Protein AF-A0AA38IF90-F1 (afdb_monomer)

Solvent-accessible surface area (backbone atoms only — not comparable to full-atom values): 6810 Å² total; per-residue (Å²): 145,86,69,75,60,62,62,54,49,54,50,57,54,59,70,77,49,82,44,46,37,58,86,35,71,67,44,41,49,60,55,72,70,53,75,74,88,66,81,83,48,71,67,35,39,62,70,51,68,44,98,58,65,45,77,40,81,46,76,47,82,72,74,84,79,46,74,68,60,54,50,54,52,38,51,62,41,62,73,32,82,46,54,43,46,38,38,38,32,95,87,64,71,34,48,38,48,92,68,84,58,50,86,72,46,62,70,74,74,110

Foldseek 3Di:
DPDVPPVVVVVVVQVPDFQDFCPDPVNVVLVVPDDPVDDQDPVCQAVVVDPAADEFEAEDACPPPDPVNVVVQLCSQVVGPGHFYWYYYDPGDTRGDPPVRDPVCVVVVD

pLDDT: mean 74.26, std 19.92, range [38.31, 94.56]

Mean predicted aligned error: 10.24 Å

Organism: NCBI:txid2755281

Nearest PDB structures (foldseek):
  4mvd-assembly1_D  TM=8.238E-01  e=6.481E-05  Rattus norvegicus
  6m5f-assembly1_A  TM=3.078E-01  e=4.278E+00  Pseudomonas aeruginosa PAO1

Secondary structure (DSSP, 8-state):
--SHHHHHHHHHHHHSSPPPPTTSHHHHHHHHT---SSPPPHHHHHTT--SSPEEEEEE---TT--HHHHHHHHHHHTSSSSEEEEEE-TTS--EE-----STTTTTTT-

InterPro domains:
  IPR004821 Cytidyltransferase-like domain [PF01467] (57-88)
  IPR004821 Cytidyltransferase-like domain [TIGR00125] (55-90)
  IPR014729 Rossmann-like alpha/beta/alpha sandwich fold [G3DSA:3.40.50.620] (14-90)
  IPR045049 Choline-phosphate cytidylyltransferase Pcy1-like [PTHR10739] (48-88)

Sequence (110 aa):
MRQFSNVLFSFFQSICSPAPFSDEPEAVRIREMCDYSQRITYEMAYSGKAPRPVRVYADGIYDLFHQGHARQLLQAKNVFPNVYLIVGGNWFVIFVCFRVFTSADNDALR

Radius of gyration: 15.09 Å; Cα contacts (8 Å, |Δi|>4): 111; chains: 1; bounding box: 41×30×46 Å

Structure (mmCIF, N/CA/C/O backbone):
data_AF-A0AA38IF90-F1
#
_entry.id   AF-A0AA38IF90-F1
#
loop_
_atom_site.group_PDB
_atom_site.id
_atom_site.type_symbol
_atom_site.label_atom_id
_atom_site.label_alt_id
_atom_site.label_comp_id
_atom_site.label_asym_id
_atom_site.label_entity_id
_atom_site.label_seq_id
_atom_site.pdbx_PDB_ins_code
_atom_site.Cartn_x
_atom_site.Cartn_y
_atom_site.Cartn_z
_atom_site.occupancy
_atom_site.B_iso_or_equiv
_atom_site.auth_seq_id
_atom_site.auth_comp_id
_atom_site.auth_asym_id
_atom_site.auth_atom_id
_atom_site.pdbx_PDB_model_num
ATOM 1 N N . MET A 1 1 ? 2.396 -20.003 28.419 1.00 40.38 1 MET A N 1
ATOM 2 C CA . MET A 1 1 ? 3.654 -19.728 27.679 1.00 40.38 1 MET A CA 1
ATOM 3 C C . MET A 1 1 ? 3.632 -20.293 26.237 1.00 40.38 1 MET A C 1
ATOM 5 O O . MET A 1 1 ? 4.643 -20.785 25.763 1.00 40.38 1 MET A O 1
ATOM 9 N N . ARG A 1 2 ? 2.492 -20.244 25.515 1.00 38.78 2 ARG A N 1
ATOM 10 C CA . ARG A 1 2 ? 2.324 -20.821 24.155 1.00 38.78 2 ARG A CA 1
ATOM 11 C C . ARG A 1 2 ? 1.380 -19.996 23.253 1.00 38.78 2 ARG A C 1
ATOM 13 O O . ARG A 1 2 ? 0.487 -20.545 22.626 1.00 38.78 2 ARG A O 1
ATOM 20 N N . GLN A 1 3 ? 1.525 -18.671 23.233 1.00 42.38 3 GLN A N 1
ATOM 21 C CA . GLN A 1 3 ? 0.779 -17.811 22.288 1.00 42.38 3 GLN A CA 1
ATOM 22 C C . GLN A 1 3 ? 1.654 -16.774 21.564 1.00 42.38 3 GLN A C 1
ATOM 24 O O . GLN A 1 3 ? 1.225 -16.215 20.563 1.00 42.38 3 GLN A O 1
ATOM 29 N N . PHE A 1 4 ? 2.906 -16.577 21.992 1.00 45.91 4 PHE A N 1
ATOM 30 C CA . PHE A 1 4 ? 3.843 -15.633 21.367 1.00 45.91 4 PHE A CA 1
ATOM 31 C C . PHE A 1 4 ? 4.501 -16.147 20.070 1.00 45.91 4 PHE A C 1
ATOM 33 O O . PHE A 1 4 ? 5.105 -15.361 19.349 1.00 45.91 4 PHE A O 1
ATOM 40 N N . SER A 1 5 ? 4.383 -17.440 19.743 1.00 54.38 5 SER A N 1
ATOM 41 C CA . SER A 1 5 ? 5.094 -18.044 18.607 1.00 54.38 5 SER A CA 1
ATOM 42 C C . SER A 1 5 ? 4.408 -17.831 17.259 1.00 54.38 5 SER A C 1
ATOM 44 O O . SER A 1 5 ? 5.097 -17.635 16.269 1.00 54.38 5 SER A O 1
ATOM 46 N N . ASN A 1 6 ? 3.074 -17.831 17.190 1.00 44.44 6 ASN A N 1
ATOM 47 C CA . ASN A 1 6 ? 2.384 -17.881 15.893 1.00 44.44 6 ASN A CA 1
ATOM 48 C C . ASN A 1 6 ? 2.360 -16.530 15.172 1.00 44.44 6 ASN A C 1
ATOM 50 O O . ASN A 1 6 ? 2.511 -16.503 13.959 1.00 44.44 6 ASN A O 1
ATOM 54 N N . VAL A 1 7 ? 2.232 -15.420 15.910 1.00 49.78 7 VAL A N 1
ATOM 55 C CA . VAL A 1 7 ? 2.197 -14.065 15.330 1.00 49.78 7 VAL A CA 1
ATOM 56 C C . VAL A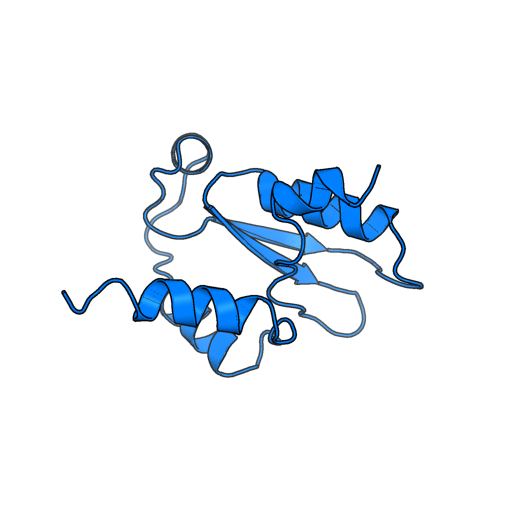 1 7 ? 3.575 -13.651 14.816 1.00 49.78 7 VAL A C 1
ATOM 58 O O . VAL A 1 7 ? 3.688 -13.116 13.716 1.00 49.78 7 VAL A O 1
ATOM 61 N N . LEU A 1 8 ? 4.632 -13.940 15.584 1.00 50.44 8 LEU A N 1
ATOM 62 C CA . LEU A 1 8 ? 6.007 -13.657 15.173 1.00 50.44 8 LEU A CA 1
ATOM 63 C C . LEU A 1 8 ? 6.428 -14.569 14.010 1.00 50.44 8 LEU A C 1
ATOM 65 O O . LEU A 1 8 ? 7.064 -14.108 13.073 1.00 50.44 8 LEU A O 1
ATOM 69 N N . PHE A 1 9 ? 6.011 -15.838 14.022 1.00 43.94 9 PHE A N 1
ATOM 70 C CA . PHE A 1 9 ? 6.270 -16.785 12.937 1.00 43.94 9 PHE A CA 1
ATOM 71 C C . PHE A 1 9 ? 5.530 -16.417 11.641 1.00 43.94 9 PHE A C 1
ATOM 73 O O . PHE A 1 9 ? 6.146 -16.412 10.579 1.00 43.94 9 PHE A O 1
ATOM 80 N N . SER A 1 10 ? 4.257 -16.002 11.713 1.00 49.06 10 SER A N 1
ATOM 81 C CA . SER A 1 10 ? 3.529 -15.470 10.549 1.00 49.06 10 SER A CA 1
ATOM 82 C C . SER A 1 10 ? 4.110 -14.144 10.053 1.00 49.06 10 SER A C 1
ATOM 84 O O . SER A 1 10 ? 4.113 -13.875 8.855 1.00 49.06 10 SER A O 1
ATOM 86 N N . PHE A 1 11 ? 4.636 -13.318 10.965 1.00 51.00 11 PHE A N 1
ATOM 87 C CA . PHE A 1 11 ? 5.332 -12.083 10.614 1.00 51.00 11 PHE A CA 1
ATOM 88 C C . PHE A 1 11 ? 6.629 -12.387 9.854 1.00 51.00 11 PHE A C 1
ATOM 90 O O . PHE A 1 11 ? 6.821 -11.843 8.776 1.00 51.00 11 PHE A O 1
ATOM 97 N N . PHE A 1 12 ? 7.455 -13.319 10.343 1.00 41.72 12 PHE A N 1
ATOM 98 C CA . PHE A 1 12 ? 8.687 -13.764 9.677 1.00 41.72 12 PHE A CA 1
ATOM 99 C C . PHE A 1 12 ? 8.439 -14.470 8.332 1.00 41.72 12 PHE A C 1
ATOM 101 O O . PHE A 1 12 ? 9.190 -14.252 7.385 1.00 41.72 12 PHE A O 1
ATOM 108 N N . GLN A 1 13 ? 7.366 -15.255 8.191 1.00 48.44 13 GLN A N 1
ATOM 109 C CA . GLN A 1 13 ? 6.987 -15.836 6.894 1.00 48.44 13 GLN A CA 1
ATOM 110 C C . GLN A 1 13 ? 6.550 -14.772 5.870 1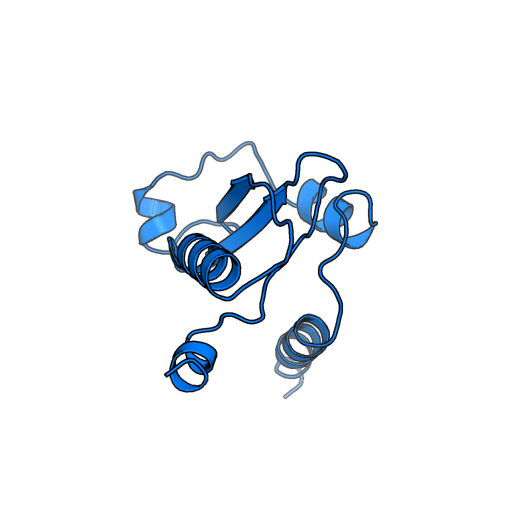.00 48.44 13 GLN A C 1
ATOM 112 O O . GLN A 1 13 ? 6.811 -14.922 4.676 1.00 48.44 13 GLN A O 1
ATOM 117 N N . SER A 1 14 ? 5.935 -13.675 6.328 1.00 54.19 14 SER A N 1
ATOM 118 C CA . SER A 1 14 ? 5.448 -12.580 5.476 1.00 54.19 14 SER A CA 1
ATOM 119 C C . SER A 1 14 ? 6.550 -11.672 4.909 1.00 54.19 14 SER A C 1
ATOM 121 O O . SER A 1 14 ? 6.258 -10.920 3.982 1.00 54.19 14 SER A O 1
ATOM 123 N N . ILE A 1 15 ? 7.770 -11.682 5.456 1.00 63.41 15 ILE A N 1
ATOM 124 C CA . ILE A 1 15 ? 8.893 -10.832 4.994 1.00 63.41 15 ILE A CA 1
ATOM 125 C C . ILE A 1 15 ? 9.812 -11.545 3.994 1.00 63.41 15 ILE A C 1
ATOM 127 O O . ILE A 1 15 ? 10.606 -10.893 3.323 1.00 63.41 15 ILE A O 1
ATOM 131 N N . CYS A 1 16 ? 9.719 -12.873 3.891 1.00 63.91 16 CYS A N 1
ATOM 132 C CA . CYS A 1 16 ? 10.605 -13.693 3.058 1.00 63.91 16 CYS A CA 1
A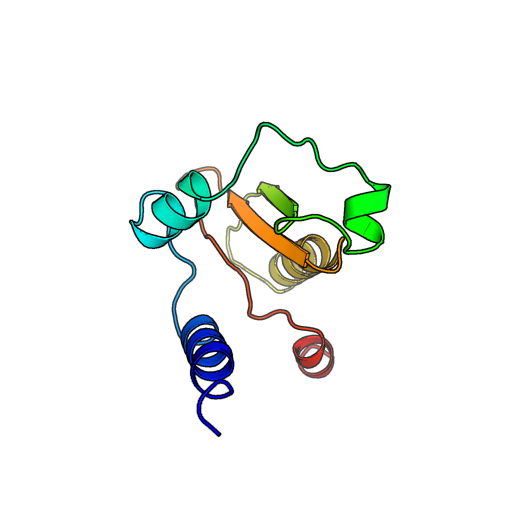TOM 133 C C . CYS A 1 16 ? 9.888 -14.371 1.881 1.00 63.91 16 CYS A C 1
ATOM 135 O O . CYS A 1 16 ? 10.494 -15.181 1.183 1.00 63.91 16 CYS A O 1
ATOM 137 N N . SER A 1 17 ? 8.607 -14.067 1.668 1.00 76.62 17 SER A N 1
ATOM 138 C CA . SER A 1 17 ? 7.810 -14.584 0.556 1.00 76.62 17 SER A CA 1
ATOM 139 C C . SER A 1 17 ? 7.403 -13.452 -0.391 1.00 76.62 17 SER A C 1
ATOM 141 O O . SER A 1 17 ? 7.254 -12.307 0.047 1.00 76.62 17 SER A O 1
ATOM 143 N N . PRO A 1 18 ? 7.261 -13.736 -1.698 1.00 80.94 18 PRO A N 1
ATOM 144 C CA . PRO A 1 18 ? 6.743 -12.757 -2.637 1.00 80.94 18 PRO A CA 1
ATOM 145 C C . PRO A 1 18 ? 5.317 -12.352 -2.259 1.00 80.94 18 PRO A C 1
ATOM 147 O O . PRO A 1 18 ? 4.550 -13.119 -1.678 1.00 80.94 18 PRO A O 1
ATOM 150 N N . ALA A 1 19 ? 4.980 -11.125 -2.627 1.00 83.38 19 ALA A N 1
ATOM 151 C CA . ALA A 1 19 ? 3.633 -10.590 -2.581 1.00 83.38 19 ALA A CA 1
ATOM 152 C C . ALA A 1 19 ? 2.651 -11.491 -3.368 1.00 83.38 19 ALA A C 1
ATOM 154 O O . ALA A 1 19 ? 2.855 -11.609 -4.578 1.00 83.38 19 ALA A O 1
ATOM 155 N N . PRO A 1 20 ? 1.614 -12.105 -2.751 1.00 86.00 20 PRO A N 1
ATOM 156 C CA . PRO A 1 20 ? 0.697 -12.980 -3.484 1.00 86.00 20 PRO A CA 1
ATOM 157 C C . PRO A 1 20 ? -0.036 -12.248 -4.614 1.00 86.00 20 PRO A C 1
ATOM 159 O O . PRO A 1 20 ? -0.402 -11.077 -4.474 1.00 86.00 20 PRO A O 1
ATOM 162 N N . PHE A 1 21 ? -0.311 -12.928 -5.727 1.00 87.19 21 PHE A N 1
ATOM 163 C CA . PHE A 1 21 ? -1.243 -12.391 -6.720 1.00 87.19 21 PHE A CA 1
ATOM 164 C C . PHE A 1 21 ? -2.686 -12.409 -6.205 1.00 87.19 21 PHE A C 1
ATOM 166 O O . PHE A 1 21 ? -3.030 -13.109 -5.254 1.00 87.19 21 PHE A O 1
ATOM 173 N N . SER A 1 22 ? -3.569 -11.599 -6.791 1.00 84.62 22 SER A N 1
ATOM 174 C CA . SER A 1 22 ? -4.946 -11.486 -6.283 1.00 84.62 22 SER A CA 1
ATOM 175 C C . SER A 1 22 ? -5.770 -12.757 -6.395 1.00 84.62 22 SER A C 1
ATOM 177 O O . SER A 1 22 ? -6.668 -12.976 -5.584 1.00 84.62 22 SER A O 1
ATOM 179 N N . ASP A 1 23 ? -5.495 -13.540 -7.423 1.00 85.94 23 ASP A N 1
ATOM 180 C CA . ASP A 1 23 ? -6.103 -14.813 -7.770 1.00 85.94 23 ASP A CA 1
ATOM 181 C C . ASP A 1 23 ? -5.501 -15.974 -6.973 1.00 85.94 23 ASP A C 1
ATOM 183 O O . ASP A 1 23 ? -6.079 -17.060 -6.947 1.00 85.94 23 ASP A O 1
ATOM 187 N N . GLU A 1 24 ? -4.403 -15.747 -6.247 1.00 86.81 24 GLU A N 1
ATOM 188 C CA . GLU A 1 24 ? -3.860 -16.763 -5.359 1.00 86.81 24 GLU A CA 1
ATOM 189 C C . GLU A 1 24 ? -4.802 -17.058 -4.178 1.00 86.81 24 GLU A C 1
ATOM 191 O O . GLU A 1 24 ? -5.414 -16.143 -3.607 1.00 86.81 24 GLU A O 1
ATOM 196 N N . PRO A 1 25 ? -4.863 -18.322 -3.715 1.00 89.56 25 PRO A N 1
ATOM 197 C CA . PRO A 1 25 ? -5.772 -18.734 -2.646 1.00 89.56 25 PRO A CA 1
ATOM 198 C C . PRO A 1 25 ? -5.612 -17.957 -1.332 1.00 89.56 25 PRO A C 1
ATOM 200 O O . PRO A 1 25 ? -6.584 -17.788 -0.599 1.00 89.56 25 PRO A O 1
ATOM 203 N N . GLU A 1 26 ? -4.406 -17.489 -0.996 1.00 86.44 26 GLU A N 1
ATOM 204 C CA . GLU A 1 26 ? -4.173 -16.671 0.205 1.00 86.44 26 GLU A CA 1
ATOM 205 C C . GLU A 1 26 ? -4.838 -15.292 0.082 1.00 86.44 26 GLU A C 1
ATOM 207 O O . GLU A 1 26 ? -5.581 -14.871 0.971 1.00 86.44 26 GLU A O 1
ATOM 212 N N . ALA A 1 27 ? -4.639 -14.605 -1.046 1.00 85.56 27 ALA A N 1
ATOM 213 C CA . ALA A 1 27 ? -5.231 -13.294 -1.291 1.00 85.56 27 ALA A CA 1
ATOM 214 C C . ALA A 1 27 ? -6.762 -13.363 -1.408 1.00 85.56 27 ALA A C 1
ATOM 216 O O . ALA A 1 27 ? -7.461 -12.468 -0.916 1.00 85.56 27 ALA A O 1
ATOM 217 N N . VAL A 1 28 ? -7.292 -14.429 -2.020 1.00 88.38 28 VAL A N 1
ATOM 218 C CA . VAL A 1 28 ? -8.735 -14.706 -2.084 1.00 88.38 28 VAL A CA 1
ATOM 219 C C . VAL A 1 28 ? -9.304 -14.913 -0.681 1.00 88.38 28 VAL A C 1
ATOM 221 O O . VAL A 1 28 ? -10.243 -14.210 -0.317 1.00 88.38 28 VAL A O 1
ATOM 224 N N . ARG A 1 29 ? -8.682 -15.753 0.159 1.00 89.56 29 ARG A N 1
ATOM 225 C CA . ARG A 1 29 ? -9.130 -15.961 1.548 1.00 89.56 29 ARG A CA 1
ATOM 226 C C . ARG A 1 29 ? -9.158 -14.665 2.356 1.00 89.56 29 ARG A C 1
ATOM 228 O O . ARG A 1 29 ? -10.160 -14.371 3.001 1.00 89.56 29 ARG A O 1
ATOM 235 N N . ILE A 1 30 ? -8.105 -13.846 2.289 1.00 87.19 30 ILE A N 1
ATOM 236 C CA . ILE A 1 30 ? -8.057 -12.549 2.992 1.00 87.19 30 ILE A CA 1
ATOM 237 C C . ILE A 1 30 ? -9.177 -11.614 2.513 1.00 87.19 30 ILE A C 1
ATOM 239 O O . ILE A 1 30 ? -9.742 -10.851 3.299 1.00 87.19 30 ILE A O 1
ATOM 243 N N . ARG A 1 31 ? -9.493 -11.635 1.214 1.00 87.00 31 ARG A N 1
ATOM 244 C CA . ARG A 1 31 ? -10.580 -10.845 0.622 1.00 87.00 31 ARG A CA 1
ATOM 245 C C . ARG A 1 31 ? -11.950 -11.319 1.100 1.00 87.00 31 ARG A C 1
ATOM 247 O O . ARG A 1 31 ? -12.749 -10.478 1.490 1.00 87.00 31 ARG A O 1
ATOM 254 N N . GLU A 1 32 ? -12.200 -12.622 1.094 1.00 89.94 32 GLU A N 1
ATOM 255 C CA . GLU A 1 32 ? -13.470 -13.225 1.521 1.00 89.94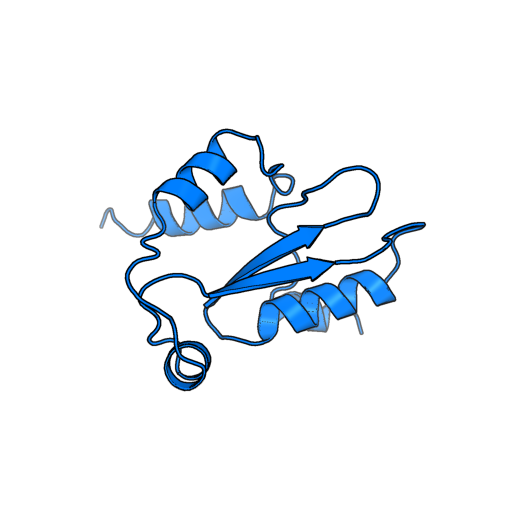 32 GLU A CA 1
ATOM 256 C C . GLU A 1 32 ? -13.723 -13.059 3.023 1.00 89.94 32 GLU A C 1
ATOM 258 O O . GLU A 1 32 ? -14.861 -12.880 3.443 1.00 89.94 32 GLU A O 1
ATOM 263 N N . MET A 1 33 ? -12.664 -13.038 3.837 1.00 87.69 33 MET A N 1
ATOM 264 C CA . MET A 1 33 ? -12.757 -12.756 5.274 1.00 87.69 33 MET A CA 1
ATOM 265 C C . MET A 1 33 ? -13.089 -11.291 5.596 1.00 87.69 33 MET A C 1
ATOM 267 O O . MET A 1 33 ? -13.410 -10.973 6.742 1.00 87.69 33 MET A O 1
ATOM 271 N N . CYS A 1 34 ? -12.979 -10.370 4.633 1.00 84.94 34 CYS A N 1
ATOM 272 C CA . CYS A 1 34 ? -13.280 -8.963 4.873 1.00 84.94 34 CYS A CA 1
ATOM 273 C C . CYS A 1 34 ? -14.792 -8.720 4.837 1.00 84.94 34 CYS A C 1
ATOM 275 O O . CYS A 1 34 ? -15.408 -8.787 3.778 1.00 84.94 34 CYS A O 1
ATOM 277 N N . ASP A 1 35 ? -15.372 -8.320 5.969 1.00 87.88 35 ASP A N 1
ATOM 278 C CA . ASP A 1 35 ? -16.744 -7.815 5.990 1.00 87.88 35 ASP A CA 1
ATOM 279 C C . ASP A 1 35 ? -16.820 -6.402 5.372 1.00 87.88 35 ASP A C 1
ATOM 281 O O . ASP A 1 35 ? -16.173 -5.446 5.829 1.00 87.88 35 ASP A O 1
ATOM 285 N N . TYR A 1 36 ? -17.604 -6.283 4.299 1.00 86.19 36 TYR A N 1
ATOM 286 C CA . TYR A 1 36 ? -17.860 -5.038 3.571 1.00 86.19 36 TYR A CA 1
ATOM 287 C C . TYR A 1 36 ? -19.142 -4.322 4.020 1.00 86.19 36 TYR A C 1
ATOM 289 O O . TYR A 1 36 ? -19.388 -3.203 3.566 1.00 86.19 36 TYR A O 1
ATOM 297 N N . SER A 1 37 ? -19.940 -4.916 4.914 1.00 90.25 37 SER A N 1
ATOM 298 C CA . SER A 1 37 ? -21.142 -4.282 5.470 1.00 90.25 37 SER A CA 1
ATOM 299 C C . SER A 1 37 ? -20.795 -2.993 6.226 1.00 90.25 37 SER A C 1
ATOM 301 O O . SER A 1 37 ? -21.484 -1.976 6.110 1.00 90.25 37 SER A O 1
ATOM 303 N N . GLN A 1 38 ? -19.661 -3.000 6.931 1.00 86.44 38 GLN A N 1
ATOM 304 C CA . GLN A 1 38 ? -19.160 -1.862 7.681 1.00 86.44 38 GLN A CA 1
ATOM 305 C C . GLN A 1 38 ? -18.235 -0.988 6.828 1.00 86.44 38 GLN A C 1
ATOM 307 O O . GLN A 1 38 ? -17.133 -1.382 6.420 1.00 86.44 38 GLN A O 1
ATOM 312 N N . ARG A 1 39 ? -18.671 0.253 6.594 1.00 88.81 39 ARG A N 1
ATOM 313 C CA . ARG A 1 39 ? -17.840 1.287 5.969 1.00 88.81 39 ARG A CA 1
ATOM 314 C C . ARG A 1 39 ? -16.847 1.839 6.989 1.00 88.81 39 ARG A C 1
ATOM 316 O O . ARG A 1 39 ? -17.227 2.198 8.099 1.00 88.81 39 ARG A O 1
ATOM 323 N N . ILE A 1 40 ? -15.579 1.925 6.596 1.00 90.81 40 ILE A N 1
ATOM 324 C CA . ILE A 1 40 ? -14.525 2.532 7.414 1.00 90.81 40 ILE A CA 1
ATOM 325 C C . ILE A 1 40 ? -14.502 4.030 7.118 1.00 90.81 40 ILE A C 1
ATOM 327 O O . ILE A 1 40 ? -14.336 4.425 5.964 1.00 90.81 40 ILE A O 1
ATOM 331 N N . THR A 1 41 ? -14.666 4.858 8.147 1.00 94.38 41 THR A N 1
ATOM 332 C CA . THR A 1 41 ? -14.511 6.313 8.028 1.00 94.38 41 THR A CA 1
ATOM 333 C C . THR A 1 41 ? -13.038 6.713 8.109 1.00 94.38 41 THR A C 1
ATOM 335 O O . THR A 1 41 ? -12.205 5.974 8.642 1.00 94.38 41 THR A O 1
ATOM 338 N N . TYR A 1 42 ? -12.711 7.908 7.613 1.00 92.69 42 TYR A N 1
ATOM 339 C CA . TYR A 1 42 ? -11.350 8.444 7.680 1.00 92.69 42 TYR A CA 1
ATOM 340 C C . TYR A 1 42 ? -10.827 8.528 9.124 1.00 92.69 42 TYR A C 1
ATOM 342 O O . TYR A 1 42 ? -9.708 8.112 9.399 1.00 92.69 42 TYR A O 1
ATOM 350 N N . GLU A 1 43 ? -11.651 8.985 10.068 1.00 94.56 43 GLU A N 1
ATOM 351 C CA . GLU A 1 43 ? -11.272 9.096 11.483 1.00 94.56 43 GLU A CA 1
ATOM 352 C C . GLU A 1 43 ? -10.980 7.732 12.122 1.00 94.56 43 GLU A C 1
ATOM 354 O O . GLU A 1 43 ? -10.019 7.587 12.881 1.00 94.56 43 GLU A O 1
ATOM 359 N N . MET A 1 44 ? -11.768 6.702 11.793 1.00 92.31 44 MET A N 1
ATOM 360 C CA . MET A 1 44 ? -11.527 5.330 12.257 1.00 92.31 44 MET A CA 1
ATOM 361 C C . MET A 1 44 ? -10.228 4.758 11.684 1.00 92.31 44 MET A C 1
ATOM 363 O O . MET A 1 44 ? -9.485 4.084 12.398 1.00 92.31 44 MET A O 1
ATOM 367 N N . ALA A 1 45 ? -9.953 5.035 10.407 1.00 91.81 45 ALA A N 1
ATOM 368 C CA . ALA A 1 45 ? -8.716 4.643 9.746 1.00 91.81 45 ALA A CA 1
ATOM 369 C C . ALA A 1 45 ? -7.502 5.343 10.376 1.00 91.81 45 ALA A C 1
ATOM 371 O O . ALA A 1 45 ? -6.542 4.676 10.756 1.00 91.81 45 ALA A O 1
ATOM 372 N N . TYR A 1 46 ? -7.579 6.664 10.560 1.00 93.06 46 TYR A N 1
ATOM 373 C CA . TYR A 1 46 ? -6.511 7.490 11.124 1.00 93.06 46 TYR A CA 1
ATOM 374 C C . TYR A 1 46 ? -6.215 7.149 12.588 1.00 93.06 46 TYR A C 1
ATOM 376 O O . TYR A 1 46 ? -5.059 7.016 12.975 1.00 93.06 46 TYR A O 1
ATOM 384 N N . SER A 1 47 ? -7.255 6.920 13.394 1.00 93.56 47 SER A N 1
ATOM 385 C CA . SER A 1 47 ? -7.109 6.515 14.799 1.00 93.56 47 SER A CA 1
ATOM 386 C C . SER A 1 47 ? -6.704 5.049 14.993 1.00 93.56 47 SER A C 1
ATOM 388 O O . SER A 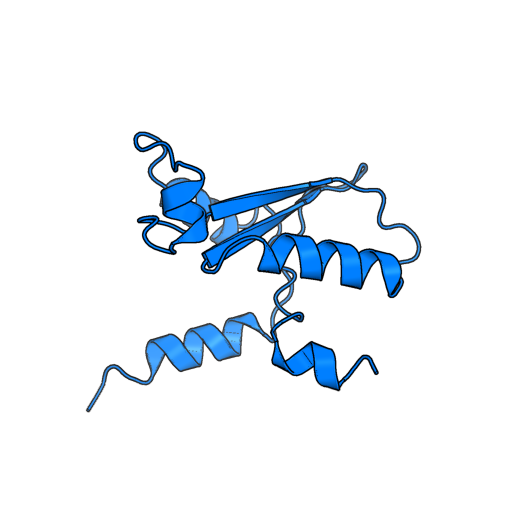1 47 ? -6.492 4.628 16.128 1.00 93.56 47 SER A O 1
ATOM 390 N N . GLY A 1 48 ? -6.629 4.252 13.918 1.00 89.44 48 GLY A N 1
ATOM 391 C CA . GLY A 1 48 ? -6.303 2.825 13.985 1.00 89.44 48 GLY A CA 1
ATOM 392 C C . GLY A 1 48 ? -7.371 1.959 14.655 1.00 89.44 48 GLY A C 1
ATOM 393 O O . GLY A 1 48 ? -7.111 0.802 14.967 1.00 89.44 48 GLY A O 1
ATOM 394 N N . LYS A 1 49 ? -8.579 2.495 14.856 1.00 91.88 49 LYS A N 1
ATOM 395 C CA . LYS A 1 49 ? -9.720 1.793 15.466 1.00 91.88 49 LYS A CA 1
ATOM 396 C C . LYS A 1 49 ? -10.560 1.019 14.449 1.00 91.88 49 LYS A C 1
ATOM 398 O O . LYS A 1 49 ? -11.617 0.495 14.793 1.00 91.88 49 LYS A O 1
ATOM 403 N N . ALA A 1 50 ? -10.131 0.978 13.189 1.00 90.88 50 ALA A N 1
ATOM 404 C CA . ALA A 1 50 ? -10.806 0.203 12.164 1.00 90.88 50 ALA A CA 1
ATOM 405 C C . ALA A 1 50 ? -10.791 -1.300 12.529 1.00 90.88 50 ALA A C 1
ATOM 407 O O . ALA A 1 50 ? -9.738 -1.834 12.881 1.00 90.88 50 ALA A O 1
ATOM 408 N N . PRO A 1 51 ? -11.929 -2.003 12.406 1.00 89.38 51 PRO A N 1
ATOM 409 C CA . PRO A 1 51 ? -12.063 -3.413 12.796 1.00 89.38 51 PRO A CA 1
ATOM 410 C C . PRO A 1 51 ? -11.299 -4.366 11.870 1.00 89.38 51 PRO A C 1
ATOM 412 O O . PRO A 1 51 ? -11.109 -5.536 12.186 1.00 89.38 51 PRO A O 1
ATOM 415 N N . ARG A 1 52 ? -10.856 -3.866 10.715 1.00 88.38 52 ARG A N 1
ATOM 416 C CA . ARG A 1 52 ? -10.056 -4.588 9.730 1.00 88.38 52 ARG A CA 1
ATOM 417 C C . ARG A 1 52 ? -9.017 -3.653 9.109 1.00 88.38 52 ARG A C 1
ATOM 419 O O . ARG A 1 52 ? -9.217 -2.434 9.139 1.00 88.38 52 ARG A O 1
ATOM 426 N N . PRO A 1 53 ? -7.949 -4.196 8.499 1.00 88.75 53 PRO A N 1
ATOM 427 C CA . PRO A 1 53 ? -6.991 -3.395 7.753 1.00 88.75 53 PRO A CA 1
ATOM 428 C C . PRO A 1 53 ? -7.672 -2.530 6.689 1.00 88.75 53 PRO A C 1
ATOM 430 O O . PRO A 1 53 ? -8.553 -2.982 5.945 1.00 88.75 53 PRO A O 1
ATOM 433 N N . VAL A 1 54 ? -7.243 -1.275 6.607 1.00 91.19 54 VAL A N 1
ATOM 434 C CA . VAL A 1 54 ? -7.684 -0.331 5.584 1.00 91.19 54 VAL A CA 1
ATOM 435 C C . VAL A 1 54 ? -7.068 -0.758 4.262 1.00 91.19 54 VAL A C 1
ATOM 437 O O . VAL A 1 54 ? -5.850 -0.847 4.132 1.00 91.19 54 VAL A O 1
ATOM 440 N N . ARG A 1 55 ? -7.906 -1.058 3.273 1.00 90.81 55 ARG A N 1
ATOM 441 C CA . ARG A 1 55 ? -7.438 -1.480 1.952 1.00 90.81 55 ARG A CA 1
ATOM 442 C C . ARG A 1 55 ? -7.128 -0.232 1.130 1.00 90.81 55 ARG A C 1
ATOM 444 O O . ARG A 1 55 ? -8.034 0.553 0.871 1.00 90.81 55 ARG A O 1
ATOM 451 N N . VAL A 1 56 ? -5.868 -0.056 0.748 1.00 91.25 56 VAL A N 1
ATOM 452 C CA . VAL A 1 56 ? -5.403 1.052 -0.100 1.00 91.25 56 VAL A CA 1
ATOM 453 C C . VAL A 1 56 ? -5.026 0.470 -1.454 1.00 91.25 56 VAL A C 1
ATOM 455 O O . VAL A 1 56 ? -4.303 -0.522 -1.506 1.00 91.25 56 VAL A O 1
ATOM 458 N N . TYR A 1 57 ? -5.532 1.063 -2.532 1.00 91.50 57 TYR A N 1
ATOM 459 C CA . TYR A 1 57 ? -5.197 0.675 -3.899 1.00 91.50 57 TYR A CA 1
ATOM 460 C C . TYR A 1 57 ? -4.268 1.726 -4.507 1.00 91.50 57 TYR A C 1
ATOM 462 O O . TYR A 1 57 ? -4.601 2.911 -4.501 1.00 91.50 57 TYR A O 1
ATOM 470 N N . ALA A 1 58 ? -3.110 1.292 -4.995 1.00 90.75 58 ALA A N 1
ATOM 471 C CA . ALA A 1 58 ? -2.175 2.109 -5.753 1.00 90.75 58 ALA A CA 1
ATOM 472 C C . ALA A 1 58 ? -2.104 1.563 -7.180 1.00 90.75 58 ALA A C 1
ATOM 474 O O . ALA A 1 58 ? -1.7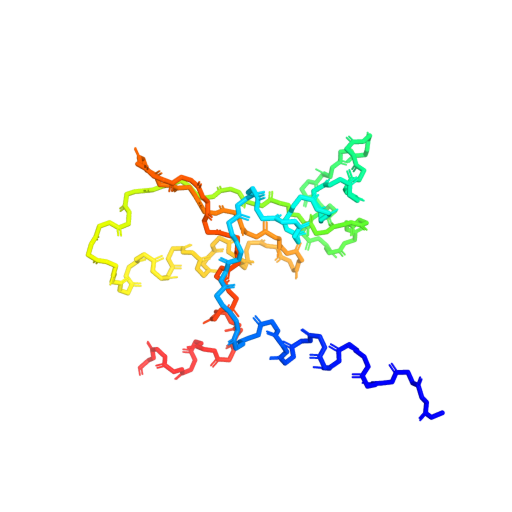83 0.393 -7.379 1.00 90.75 58 ALA A O 1
ATOM 475 N N . ASP A 1 59 ? -2.423 2.407 -8.153 1.00 89.25 59 ASP A N 1
ATOM 476 C CA . ASP A 1 59 ? -2.325 2.078 -9.572 1.00 89.25 59 ASP A CA 1
ATOM 477 C C . ASP A 1 59 ? -1.122 2.790 -10.184 1.00 89.25 59 ASP A C 1
ATOM 479 O O . ASP A 1 59 ? -0.826 3.937 -9.829 1.00 89.25 59 ASP A O 1
ATOM 483 N N . GLY A 1 60 ? -0.425 2.126 -11.099 1.00 85.69 60 GLY A N 1
ATOM 484 C CA . GLY A 1 60 ? 0.745 2.706 -11.736 1.00 85.69 60 GLY A CA 1
ATOM 485 C C . GLY A 1 60 ? 1.379 1.821 -12.796 1.00 85.69 60 GLY A C 1
ATOM 486 O O . GLY A 1 60 ? 1.153 0.617 -12.882 1.00 85.69 60 GLY A O 1
ATOM 487 N N . ILE A 1 61 ? 2.220 2.440 -13.618 1.00 85.44 61 ILE A N 1
ATOM 488 C CA . ILE A 1 61 ? 3.102 1.720 -14.535 1.00 85.44 61 ILE A CA 1
ATOM 489 C C . ILE A 1 61 ? 4.456 1.611 -13.841 1.00 85.44 61 ILE A C 1
ATOM 491 O O . ILE A 1 61 ? 5.191 2.588 -13.750 1.00 85.44 61 ILE A O 1
ATOM 495 N N . TYR A 1 62 ? 4.765 0.422 -13.333 1.00 84.31 62 TYR A N 1
ATOM 496 C CA . TYR A 1 62 ? 6.006 0.133 -12.610 1.00 84.31 62 TYR A CA 1
ATOM 497 C C . TYR A 1 62 ? 7.096 -0.424 -13.536 1.00 84.31 62 TYR A C 1
ATOM 499 O O . TYR A 1 62 ? 7.782 -1.383 -13.184 1.00 84.31 62 TYR A O 1
ATOM 507 N N . ASP A 1 63 ? 7.234 0.159 -14.729 1.00 79.44 63 ASP A N 1
ATOM 508 C CA . ASP A 1 63 ? 8.320 -0.194 -15.646 1.00 79.44 63 ASP A CA 1
ATOM 509 C C . ASP A 1 63 ? 9.664 0.271 -15.065 1.00 79.44 63 ASP A C 1
ATOM 511 O O . ASP A 1 63 ? 9.732 1.308 -14.400 1.00 79.44 63 ASP A O 1
ATOM 515 N N . LEU A 1 64 ? 10.717 -0.526 -15.258 1.00 82.81 64 LEU A N 1
ATOM 516 C CA . LEU A 1 64 ? 12.052 -0.301 -14.687 1.00 82.81 64 LEU A CA 1
ATOM 517 C C . LEU A 1 64 ? 12.016 0.107 -13.201 1.00 82.81 64 LEU A C 1
ATOM 519 O O . LEU A 1 64 ? 12.473 1.188 -12.831 1.00 82.81 64 LEU A O 1
ATOM 523 N N . PHE 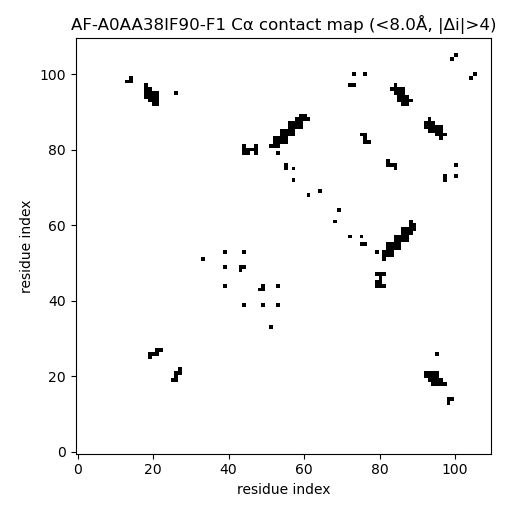A 1 65 ? 11.449 -0.742 -12.338 1.00 81.88 65 PHE A N 1
ATOM 524 C CA . PHE A 1 65 ? 11.226 -0.430 -10.922 1.00 81.88 65 PHE A CA 1
ATOM 525 C C . PHE A 1 65 ? 12.450 0.204 -10.227 1.00 81.88 65 PHE A C 1
ATOM 527 O O . PHE A 1 65 ? 13.502 -0.418 -10.088 1.00 81.88 65 PHE A O 1
ATOM 534 N N . HIS A 1 66 ? 12.285 1.446 -9.761 1.00 83.50 66 HIS A N 1
ATOM 535 C CA . HIS A 1 66 ? 13.338 2.255 -9.147 1.00 83.50 66 HIS A CA 1
ATOM 536 C C . HIS A 1 66 ? 12.868 2.867 -7.814 1.00 83.50 66 HIS A C 1
ATOM 538 O O . HIS A 1 66 ? 11.706 2.747 -7.415 1.00 83.50 66 HIS A O 1
ATOM 544 N N . GLN A 1 67 ? 13.755 3.574 -7.109 1.00 83.94 67 GLN A N 1
ATOM 545 C CA . GLN A 1 67 ? 13.508 4.107 -5.761 1.00 83.94 67 GLN A CA 1
ATOM 546 C C . GLN A 1 67 ? 12.298 5.053 -5.656 1.00 83.94 67 GLN A C 1
ATOM 548 O O . GLN A 1 67 ? 11.720 5.206 -4.581 1.00 83.94 67 GLN A O 1
ATOM 553 N N . GLY A 1 68 ? 11.900 5.682 -6.766 1.00 86.12 68 GLY A N 1
ATOM 554 C CA . GLY A 1 68 ? 10.725 6.555 -6.822 1.00 86.12 68 GLY A CA 1
ATOM 555 C C . GLY A 1 68 ? 9.430 5.769 -6.620 1.00 86.12 68 GLY A C 1
ATOM 556 O O . GLY A 1 68 ? 8.630 6.116 -5.752 1.00 86.12 68 GLY A O 1
ATOM 557 N N . HIS A 1 69 ? 9.277 4.660 -7.346 1.00 87.31 69 HIS A N 1
ATOM 558 C CA . HIS A 1 69 ? 8.152 3.737 -7.188 1.00 87.31 69 HIS A CA 1
ATOM 559 C C . HIS A 1 69 ? 8.102 3.152 -5.775 1.00 87.31 69 HIS A C 1
ATOM 561 O O . HIS A 1 69 ? 7.058 3.157 -5.125 1.00 87.31 69 HIS A O 1
ATOM 567 N N . ALA A 1 70 ? 9.255 2.725 -5.261 1.00 85.88 70 ALA A N 1
ATOM 568 C CA . ALA A 1 70 ? 9.376 2.174 -3.919 1.00 85.88 70 ALA A CA 1
ATOM 569 C C . ALA A 1 70 ? 8.904 3.165 -2.835 1.00 85.88 70 ALA A C 1
ATOM 571 O O . ALA A 1 70 ? 8.093 2.819 -1.975 1.00 85.88 70 ALA A O 1
ATOM 572 N N . ARG A 1 71 ? 9.336 4.431 -2.923 1.00 86.88 71 ARG A N 1
ATOM 573 C CA . ARG A 1 71 ? 8.912 5.501 -2.006 1.00 86.88 71 ARG A CA 1
ATOM 574 C C . ARG A 1 71 ? 7.426 5.828 -2.109 1.00 86.88 71 ARG A C 1
ATOM 576 O O . ARG A 1 71 ? 6.794 6.048 -1.080 1.00 86.88 71 ARG A O 1
ATOM 583 N N . GLN A 1 72 ? 6.866 5.848 -3.315 1.00 89.38 72 GLN A N 1
ATOM 584 C CA . GLN A 1 72 ? 5.432 6.063 -3.514 1.00 89.38 72 GLN A CA 1
ATOM 585 C C . GLN A 1 72 ? 4.611 4.969 -2.812 1.00 89.38 72 GLN A C 1
ATOM 587 O O . GLN A 1 72 ? 3.659 5.265 -2.089 1.00 89.38 72 GLN A O 1
ATOM 592 N N . LEU A 1 73 ? 5.009 3.705 -2.967 1.00 89.50 73 LEU A N 1
ATOM 593 C CA . LEU A 1 73 ? 4.338 2.570 -2.332 1.00 89.50 73 LEU A CA 1
ATOM 594 C C . LEU A 1 73 ? 4.514 2.567 -0.805 1.00 89.50 73 LEU A C 1
ATOM 596 O O . LEU A 1 73 ? 3.558 2.289 -0.083 1.00 89.50 73 LEU A O 1
ATOM 600 N N . LEU A 1 74 ? 5.691 2.950 -0.300 1.00 88.88 74 LEU A N 1
ATOM 601 C CA . LEU A 1 74 ? 5.948 3.168 1.130 1.00 88.88 74 LEU A CA 1
ATOM 602 C C . LEU A 1 74 ? 5.021 4.249 1.714 1.00 88.88 74 LEU A C 1
ATOM 604 O O . LEU A 1 74 ? 4.435 4.050 2.777 1.00 88.88 74 LEU A O 1
ATOM 608 N N . GLN A 1 75 ? 4.837 5.372 1.015 1.00 91.44 75 GLN A N 1
ATOM 609 C CA . GLN A 1 75 ? 3.900 6.420 1.432 1.00 91.44 75 GLN A CA 1
ATOM 610 C C . GLN A 1 75 ? 2.457 5.903 1.463 1.00 91.44 75 GLN A C 1
ATOM 612 O O . GLN A 1 75 ? 1.755 6.101 2.454 1.00 91.44 75 GLN A O 1
ATOM 617 N N . ALA A 1 76 ? 2.032 5.171 0.428 1.00 91.12 76 ALA A N 1
ATOM 618 C CA . ALA A 1 76 ? 0.701 4.568 0.372 1.00 91.12 76 ALA A CA 1
ATOM 619 C C . ALA A 1 76 ? 0.477 3.530 1.486 1.00 91.12 76 ALA A C 1
ATOM 621 O O . ALA A 1 76 ? -0.623 3.417 2.024 1.00 91.12 76 ALA A O 1
ATOM 622 N N . LYS A 1 77 ? 1.519 2.787 1.874 1.00 86.50 77 LYS A N 1
ATOM 623 C CA . LYS A 1 77 ? 1.467 1.820 2.975 1.00 86.50 77 LYS A CA 1
ATOM 624 C C . LYS A 1 77 ? 1.332 2.487 4.346 1.00 86.50 77 LYS A C 1
ATOM 626 O O . LYS A 1 77 ? 0.686 1.915 5.220 1.00 86.50 77 LYS A O 1
ATOM 631 N N . ASN A 1 78 ? 1.909 3.674 4.516 1.00 89.81 78 ASN A N 1
ATOM 632 C CA . ASN A 1 78 ? 1.982 4.383 5.797 1.00 89.81 78 ASN A CA 1
ATOM 633 C C . ASN A 1 78 ? 0.911 5.465 5.983 1.00 89.81 78 ASN A C 1
ATOM 635 O O . ASN A 1 78 ? 0.935 6.177 6.983 1.00 89.81 78 ASN A O 1
ATOM 639 N N . VAL A 1 79 ? -0.041 5.590 5.054 1.00 91.94 79 VAL A N 1
ATOM 640 C CA . VAL A 1 79 ? -1.130 6.575 5.158 1.00 91.94 79 VAL A CA 1
ATOM 641 C C . VAL A 1 79 ? -2.023 6.351 6.390 1.00 91.94 79 VAL A C 1
ATOM 643 O O . VAL A 1 79 ? -2.564 7.307 6.938 1.00 91.94 79 VAL A O 1
ATOM 646 N N . PHE A 1 80 ? -2.140 5.105 6.866 1.00 92.62 80 PHE A N 1
ATOM 647 C CA . PHE A 1 80 ? -2.850 4.745 8.096 1.00 92.62 80 PHE A CA 1
ATOM 648 C C . PHE A 1 80 ? -2.037 3.731 8.917 1.00 92.62 80 PHE A C 1
ATOM 650 O O . PHE A 1 80 ? -1.227 2.994 8.354 1.00 92.62 80 PHE A O 1
ATOM 657 N N . PRO A 1 81 ? -2.284 3.615 10.235 1.00 88.81 81 PRO A N 1
ATOM 658 C CA . PRO A 1 81 ? -1.584 2.657 11.098 1.00 88.81 81 PRO A CA 1
ATOM 659 C C . PRO A 1 81 ? -1.788 1.182 10.707 1.00 88.81 81 PRO A C 1
ATOM 661 O O . PRO A 1 81 ? -0.916 0.355 10.963 1.00 88.81 81 PRO A O 1
ATOM 664 N N . ASN A 1 82 ? -2.919 0.826 10.084 1.00 88.62 82 ASN A N 1
ATOM 665 C CA . ASN A 1 82 ? -3.214 -0.550 9.676 1.00 88.62 82 ASN A CA 1
ATOM 666 C C . ASN A 1 82 ? -3.701 -0.608 8.222 1.00 88.62 82 ASN A C 1
ATOM 668 O O . ASN A 1 82 ? -4.901 -0.516 7.962 1.00 88.62 82 ASN A O 1
ATOM 672 N N . VAL A 1 83 ? -2.766 -0.763 7.280 1.00 89.94 83 VAL A N 1
ATOM 673 C CA . VAL A 1 83 ? -3.043 -0.779 5.834 1.00 89.94 83 VAL A CA 1
ATOM 674 C C . VAL A 1 83 ? -2.767 -2.144 5.210 1.00 89.94 83 VAL A C 1
ATOM 676 O O . VAL A 1 83 ? -1.732 -2.772 5.453 1.00 89.94 83 VAL A O 1
ATOM 679 N N . TYR A 1 84 ? -3.649 -2.562 4.310 1.00 89.06 84 TYR A N 1
ATOM 680 C CA . TYR A 1 84 ? -3.437 -3.615 3.325 1.00 89.06 84 TYR A CA 1
ATOM 681 C C . TYR A 1 84 ? -3.311 -2.963 1.941 1.00 89.06 84 TYR A C 1
ATOM 683 O O . TYR A 1 84 ? -4.297 -2.476 1.391 1.00 89.06 84 TYR A O 1
ATOM 691 N N . LEU A 1 85 ? -2.082 -2.890 1.422 1.00 89.25 85 LEU A N 1
ATOM 692 C CA . LEU A 1 85 ? -1.772 -2.206 0.165 1.00 89.25 85 LEU A CA 1
ATOM 693 C C . LEU A 1 85 ? -1.911 -3.183 -1.005 1.00 89.25 85 LEU A C 1
ATOM 695 O O . LEU A 1 85 ? -1.307 -4.257 -0.991 1.00 89.25 85 LEU A O 1
ATOM 699 N N . ILE A 1 86 ? -2.692 -2.785 -1.999 1.00 90.31 86 ILE A N 1
ATOM 700 C CA . ILE A 1 86 ? -2.939 -3.506 -3.244 1.00 90.31 86 ILE A CA 1
ATOM 701 C C . ILE A 1 86 ? -2.332 -2.664 -4.358 1.00 90.31 86 ILE A C 1
ATOM 703 O O . ILE A 1 86 ? -2.653 -1.481 -4.462 1.00 90.31 86 ILE A O 1
ATOM 707 N N . VAL A 1 87 ? -1.464 -3.265 -5.165 1.00 89.31 87 VAL A N 1
ATOM 708 C CA . VAL A 1 87 ? -0.788 -2.568 -6.260 1.00 89.31 87 VAL A CA 1
ATOM 709 C C . VAL A 1 87 ? -1.251 -3.146 -7.592 1.00 89.31 87 VAL A C 1
ATOM 711 O O . VAL A 1 87 ? -1.173 -4.361 -7.798 1.00 89.31 87 VAL A O 1
ATOM 714 N N . GLY A 1 88 ? -1.758 -2.284 -8.471 1.00 85.75 88 GLY A N 1
ATOM 715 C CA . GLY A 1 88 ? -2.162 -2.623 -9.832 1.00 85.75 88 GLY A CA 1
ATOM 716 C C . GLY A 1 88 ? -1.202 -2.063 -10.878 1.00 85.75 88 GLY A C 1
ATOM 717 O O . GLY A 1 88 ? -0.616 -1.002 -10.678 1.00 85.75 88 GLY A O 1
ATOM 718 N N . GLY A 1 89 ? -1.027 -2.804 -11.976 1.00 75.94 89 GLY A N 1
ATOM 719 C CA . GLY A 1 89 ? -0.254 -2.376 -13.137 1.00 75.94 89 GLY A CA 1
ATOM 720 C C . GLY A 1 89 ? -0.918 -2.802 -14.444 1.00 75.94 89 GLY A C 1
ATOM 721 O O . GLY A 1 89 ? -1.535 -3.864 -14.520 1.00 75.94 89 GLY A O 1
ATOM 722 N N . ASN A 1 90 ? -0.787 -1.966 -15.478 1.00 63.22 90 ASN A N 1
ATOM 723 C CA . ASN A 1 90 ? -1.601 -1.982 -16.707 1.00 63.22 90 ASN A CA 1
ATOM 724 C C . ASN A 1 90 ? -1.473 -3.215 -17.633 1.00 63.22 90 ASN A C 1
ATOM 726 O O . ASN A 1 90 ? -2.057 -3.208 -18.710 1.00 63.22 90 ASN A O 1
ATOM 730 N N . TRP A 1 91 ? -0.751 -4.272 -17.250 1.00 55.56 91 TRP A N 1
ATOM 731 C CA . TRP A 1 91 ? -0.662 -5.511 -18.046 1.00 55.56 91 TRP A CA 1
ATOM 732 C C . TRP A 1 91 ? -0.779 -6.813 -17.244 1.00 55.56 91 TRP A C 1
ATOM 734 O O . TRP A 1 91 ? -1.104 -7.841 -17.824 1.00 55.56 91 TRP A O 1
ATOM 744 N N . PHE A 1 92 ? -0.605 -6.775 -15.923 1.00 42.84 92 PHE A N 1
ATOM 745 C CA . PHE A 1 92 ? -0.891 -7.874 -15.001 1.00 42.84 92 PHE A CA 1
ATOM 746 C C . PHE A 1 92 ? -1.200 -7.244 -13.636 1.00 42.84 92 PHE A C 1
ATOM 748 O O . PHE A 1 92 ? -0.340 -6.628 -13.012 1.00 42.84 92 PHE A O 1
ATOM 755 N N . VAL A 1 93 ? -2.440 -7.357 -13.178 1.00 46.34 93 VAL A N 1
ATOM 756 C CA . VAL A 1 93 ? -2.849 -7.029 -11.803 1.00 46.34 93 VAL A CA 1
ATOM 757 C C . VAL A 1 93 ? -2.678 -8.354 -11.027 1.00 46.34 93 VAL A C 1
ATOM 759 O O . VAL A 1 93 ? -3.146 -9.373 -11.511 1.00 46.34 93 VAL A O 1
ATOM 762 N N . ILE A 1 94 ? -2.002 -8.507 -9.883 1.00 50.19 94 ILE A N 1
ATOM 763 C CA . ILE A 1 94 ? -1.900 -7.690 -8.665 1.00 50.19 94 ILE A CA 1
ATOM 764 C C . ILE A 1 94 ? -0.645 -8.137 -7.893 1.00 50.19 94 ILE A C 1
ATOM 766 O O . ILE A 1 94 ? -0.512 -9.322 -7.643 1.00 50.19 94 ILE A O 1
ATOM 770 N N . PHE A 1 95 ? 0.205 -7.231 -7.406 1.00 47.66 95 PHE A N 1
ATOM 771 C CA . PHE A 1 95 ? 1.104 -7.561 -6.287 1.00 47.66 95 PHE A CA 1
ATOM 772 C C . PHE A 1 95 ? 0.356 -7.251 -4.983 1.00 47.66 95 PHE A C 1
ATOM 774 O O . PHE A 1 95 ? 0.108 -6.082 -4.664 1.00 47.66 95 PHE A O 1
ATOM 781 N N . VAL A 1 96 ? -0.035 -8.265 -4.210 1.00 47.91 96 VAL A N 1
ATOM 782 C CA . VAL A 1 96 ? -0.493 -8.060 -2.832 1.00 47.91 96 VAL A CA 1
ATOM 783 C C . VAL A 1 96 ? 0.730 -8.056 -1.934 1.00 47.91 96 VAL A C 1
ATOM 785 O O . VAL A 1 96 ? 1.315 -9.097 -1.709 1.00 47.91 96 VAL A O 1
ATOM 788 N N . CYS A 1 97 ? 1.028 -6.922 -1.302 1.00 47.41 97 CYS A N 1
ATOM 789 C CA . CYS A 1 97 ? 2.009 -6.780 -0.214 1.00 47.41 97 CYS A CA 1
ATOM 790 C C . CYS A 1 97 ? 3.457 -6.427 -0.624 1.00 47.41 97 CYS A C 1
ATOM 792 O O . CYS A 1 97 ? 4.391 -7.199 -0.433 1.00 47.41 97 CYS A O 1
ATOM 794 N N . PHE A 1 98 ? 3.696 -5.162 -0.988 1.00 45.88 98 PHE A N 1
ATOM 795 C CA . PHE A 1 98 ? 4.970 -4.522 -0.630 1.00 45.88 98 PHE A CA 1
ATOM 796 C C . PHE A 1 98 ? 4.995 -4.319 0.899 1.00 45.88 98 PHE A C 1
ATOM 798 O O . PHE A 1 98 ? 4.448 -3.347 1.425 1.00 45.88 98 PHE A O 1
ATOM 805 N N . ARG A 1 99 ? 5.565 -5.286 1.633 1.00 52.91 99 ARG A N 1
ATOM 806 C CA . ARG A 1 99 ? 5.785 -5.241 3.097 1.00 52.91 99 ARG A CA 1
ATOM 807 C C . ARG A 1 99 ? 7.269 -5.126 3.471 1.00 52.91 99 ARG A C 1
ATOM 809 O O . ARG A 1 99 ? 7.637 -5.481 4.581 1.00 52.91 99 ARG A O 1
ATOM 816 N N . VAL A 1 100 ? 8.081 -4.593 2.554 1.00 42.75 100 VAL A N 1
ATOM 817 C CA . VAL A 1 100 ? 9.532 -4.309 2.700 1.00 42.75 100 VAL A CA 1
ATOM 818 C C . VAL A 1 100 ? 9.776 -2.827 3.032 1.00 42.75 100 VAL A C 1
ATOM 820 O O . VAL A 1 100 ? 10.790 -2.233 2.707 1.00 42.75 100 VAL A O 1
ATOM 823 N N . PHE A 1 101 ? 8.773 -2.176 3.607 1.00 45.84 101 PHE A N 1
ATOM 824 C CA . PHE A 1 101 ? 8.795 -0.744 3.865 1.00 45.84 101 PHE A CA 1
ATOM 825 C C . PHE A 1 101 ? 8.175 -0.486 5.228 1.00 45.84 101 PHE A C 1
ATOM 827 O O . PHE A 1 101 ? 7.153 0.179 5.388 1.00 45.84 101 PHE A O 1
ATOM 834 N N . THR A 1 102 ? 8.762 -1.138 6.225 1.00 41.28 102 THR A N 1
ATOM 835 C CA . THR A 1 102 ? 8.510 -0.818 7.624 1.00 41.28 102 THR A CA 1
ATOM 836 C C . THR A 1 102 ? 9.292 0.444 7.986 1.00 41.28 102 THR A C 1
ATOM 838 O O . THR A 1 102 ? 10.202 0.855 7.268 1.00 41.28 102 THR A O 1
ATOM 841 N N . SER A 1 103 ? 8.972 1.076 9.116 1.00 41.22 103 SER A N 1
ATOM 842 C CA . SER A 1 103 ? 9.742 2.226 9.614 1.00 41.22 103 SER A CA 1
ATOM 843 C C . SER A 1 103 ? 11.250 1.950 9.731 1.00 41.22 103 SER A C 1
ATOM 845 O O . SER A 1 103 ? 12.010 2.911 9.735 1.00 41.22 103 SER A O 1
ATOM 847 N N . ALA A 1 104 ? 11.677 0.684 9.824 1.00 40.47 104 ALA A N 1
ATOM 848 C CA . ALA A 1 104 ? 13.085 0.303 9.912 1.00 40.47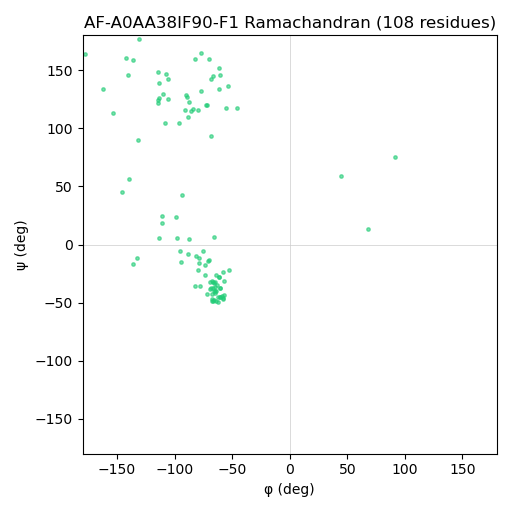 104 ALA A CA 1
ATOM 849 C C . ALA A 1 104 ? 13.841 0.458 8.577 1.00 40.47 104 ALA A C 1
ATOM 851 O O . ALA A 1 104 ? 15.040 0.716 8.579 1.00 40.47 104 ALA A O 1
ATOM 852 N N . ASP A 1 105 ? 13.153 0.378 7.435 1.00 42.25 105 ASP A N 1
ATOM 853 C CA . ASP A 1 105 ? 13.783 0.479 6.110 1.00 42.25 105 ASP A CA 1
ATOM 854 C C . ASP A 1 105 ? 14.085 1.938 5.712 1.00 42.25 105 ASP A C 1
ATOM 856 O O . ASP A 1 105 ? 14.893 2.192 4.820 1.00 42.25 105 ASP A O 1
ATOM 860 N N . ASN A 1 106 ? 13.487 2.922 6.401 1.00 42.41 106 ASN A N 1
ATOM 861 C CA . ASN A 1 106 ? 13.815 4.344 6.218 1.00 42.41 106 ASN A CA 1
ATOM 862 C C . ASN A 1 106 ? 15.261 4.678 6.620 1.00 42.41 106 ASN A C 1
ATOM 864 O O . ASN A 1 106 ? 15.825 5.626 6.073 1.00 42.41 106 ASN A O 1
ATOM 868 N N . ASP A 1 107 ? 15.858 3.906 7.531 1.00 44.00 107 ASP A N 1
ATOM 869 C CA . ASP A 1 107 ? 17.259 4.069 7.929 1.00 44.00 107 ASP A CA 1
ATOM 870 C C . ASP A 1 107 ? 18.225 3.434 6.912 1.00 44.00 107 ASP A C 1
ATOM 872 O O . ASP A 1 107 ? 19.374 3.854 6.815 1.00 44.00 107 ASP A O 1
ATOM 876 N N . ALA A 1 108 ? 17.756 2.474 6.106 1.00 38.44 108 ALA A N 1
ATOM 877 C CA . ALA A 1 108 ? 18.541 1.799 5.067 1.00 38.44 108 ALA A CA 1
ATOM 878 C C . ALA A 1 108 ? 18.514 2.513 3.696 1.00 38.44 108 ALA A C 1
ATOM 880 O O . ALA A 1 108 ? 19.241 2.124 2.785 1.00 38.44 108 ALA A O 1
ATOM 881 N N . LEU A 1 109 ? 17.674 3.543 3.533 1.00 44.59 109 LEU A N 1
ATOM 882 C CA . LEU A 1 109 ? 17.505 4.317 2.292 1.00 44.59 109 LEU A CA 1
ATOM 883 C C . LEU A 1 109 ? 18.028 5.766 2.380 1.00 44.59 109 LEU A C 1
ATOM 885 O O . LEU A 1 109 ? 17.625 6.618 1.577 1.00 44.59 109 LEU A O 1
ATOM 889 N N . ARG A 1 110 ? 18.882 6.058 3.364 1.00 38.31 110 ARG A N 1
ATOM 890 C CA . ARG A 1 110 ? 19.617 7.323 3.492 1.00 38.31 110 ARG A CA 1
ATOM 891 C C . ARG A 1 110 ? 21.064 7.179 3.052 1.00 38.31 110 ARG A C 1
ATOM 893 O O . ARG A 1 110 ? 21.649 6.109 3.309 1.00 38.31 110 ARG A O 1
#

=== Feature glossary ===
A reading guide for the features in this record.

Start from the sequence.

  · Sequence gives the chain of amino acids in standard one-letter code (A=alanine, C=cysteine, …, Y=tyrosine), read N→C. It is the only feature that is directly encoded by the gene; all structural features are derived from the folded form of this sequence.

Fold it, and you get atomic coordinates and the backbone conformation that goes with them.

  · The mmCIF table is the protein's shape written out atom by atom. For each backbone N, Cα, C, and carbonyl O, it records an (x, y, z) coordinate triple in Å plus the residue type, chain letter, and residue number.

  · Backbone dihedral angles. Every residue except chain termini has a φ (preceding-C → N → Cα → C) and a ψ (N → Cα → C → next-N). They are reported in degrees following the IUPAC sign convention. Secondary structure is essentially a statement about which (φ, ψ) basin each residue occupies.

  · DSSP 8-state secondary structure assigns each residue one of H (α-helix), G (3₁₀-helix), I (π-helix), E (extended β-strand), B (isolated β-bridge), T (hydrogen-bonded turn), S (bend), or '-' (coil). The assignment is computed from backbone hydrogen-bond geometry via the Kabsch–Sander algorithm.

  · P-SEA three-state annotation labels each residue as helix, strand, or coil based purely on the geometry of the Cα trace. It serves as a fallback when the full backbone (and thus DSSP) is unavailable.

Summarize the fold with a handful of shape descriptors and a per-residue structural alpha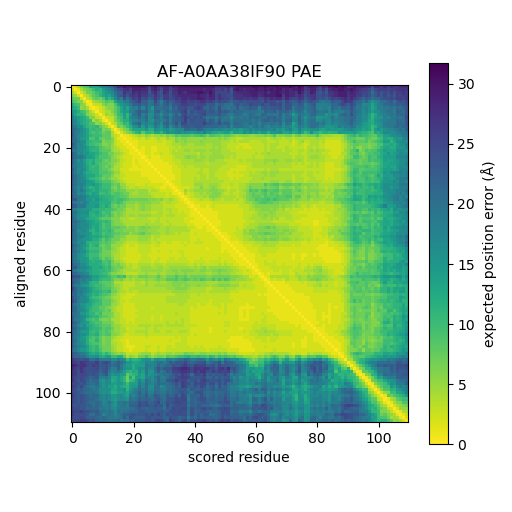bet.

  · Radius of gyration (Rg) is the root-mean-square distance of Cα atoms from their centroid — a single number for overall size and compactness. A globular domain of N residues has Rg ≈ 2.2·N^0.38 Å; an extended or disordered chain has a much larger Rg. The Cα contact count is the number of residue pairs whose Cα atoms are within 8 Å and are more than four positions apart in sequence — a standard proxy for tertiary packing density. The bounding box is the smallest axis-aligned box enclosing all Cα atoms.

  · Foldseek's 3Di representation compresses backbone geometry into a per-residue letter drawn from a learned twenty-state alphabet. It captures the tertiary interaction pattern around each residue — which residues are packed against it in space, regardless of where they are in sequence.

  · Accessible surface area quantifies burial. A residue with SASA near zero is packed into the hydrophobic core; one with SASA >100 Å² sits on the surface. Computed here via the Shrake–Rupley numerical algorithm with a 1.4 Å probe.

Ask how reliable the model is.

  · For AlphaFold models, the B-factor field carries pLDDT — the model's own estimate of local accuracy on a 0–100 scale. Regions with pLDDT<50 should be treated as essentially unmodeled; they often correspond to intrinsically disordered segments.

  · For experimental (PDB) structures, the B-factor (temperature factor) quantifies the positional spread of each atom in the crystal — a combination of thermal vibration and static disorder — in units of Å². High B-factors mark flexible loops or poorly resolved regions; low B-factors mark the rigid, well-ordered core.

  · PAE(i, j) answers: if I align the predicted and true structures on residue i, how far off (in Å) do I expect residue j to be? A block-diagonal PAE matrix with low values on the blocks and high values off-diagonal is the signature of a multi-domain protein with confidently predicted domains but uncertain inter-domain orientation.

Place it in context: what it resembles, what it is annotated as, and how it looks.

  · Structural nearest neighbors (via Foldseek easy-search vs the PDB). Reported per hit: target PDB id, E-value, and alignment TM-score. A TM-score above ~0.5 is the conventional threshold for 'same fold'.

  · Functional annotations link the protein to curated databases. InterPro entries identify conserved domains and families by matching the sequence against member-database signatures (Pfam, PROSITE, CDD, …). Gene Ontology (GO) terms describe molecular function, biological process, and cellular component in a controlled vocabulary. CATH places the structure in a hierarchical fold classification (Class/Architecture/Topology/Homologous-superfamily). The organism is the source species.

  · Plot images: a contact map (which residues are close in 3D, as an N×N binary image), a Ramachandran scatter (backbone torsion angles, revealing secondary-structure composition at a glance), and — for AlphaFold structures — a PAE heatmap (pairwise prediction confidence).

  · Structure images are PyMOL renders from six orthogonal camera directions. Cartoon representation draws helices as coils and strands as arrows; sticks shows the backbone as bonds; surface shows the solvent-excluded envelope. Rainbow coloring maps sequence position to hue (blue→red, N→C); chain coloring assigns a distinct color per polypeptide.